Protein AF-A0A521M947-F1 (afdb_monomer_lite)

Secondary structure (DSSP, 8-state):
----PPPPP-----------PPPP--EEEEETTTTEEEEE-SS-EEEE-S-GGGGTT-SEEEEEEEE-TT-SS--EEEEEE-TTS-EEEEEEEEEEEE-TTS-EEEEEEEEE-TTS-EEEEEE-

Sequence (124 aa):
MFPKSALAAVLVAVAAPVAAQAPPTNFTCAGSEPFWSLAINREGARFDSPNEELLKGGSAFVGRMSAVANHKPLTYAWRGRSTGNTDLVALLMPQQCMQPNGEAAPYRVWISLPDGAAVTGCCR

Structure (mmCIF, N/CA/C/O backbone):
data_AF-A0A521M947-F1
#
_entry.id   AF-A0A521M947-F1
#
loop_
_atom_site.group_PDB
_atom_site.id
_atom_site.type_symbol
_atom_site.label_atom_id
_atom_site.label_alt_id
_atom_site.label_comp_id
_atom_site.label_asym_id
_atom_site.label_entity_id
_atom_site.label_seq_id
_atom_site.pdbx_PDB_ins_code
_atom_site.Cartn_x
_atom_site.Cartn_y
_atom_site.Cartn_z
_atom_site.occupancy
_atom_site.B_iso_or_equiv
_atom_site.auth_seq_id
_atom_site.auth_comp_id
_atom_site.auth_asym_id
_atom_site.auth_atom_id
_atom_site.pdbx_PDB_model_num
ATOM 1 N N . MET A 1 1 ? 19.186 -44.823 -61.802 1.00 40.56 1 MET A N 1
ATOM 2 C CA . MET A 1 1 ? 19.460 -43.383 -61.604 1.00 40.56 1 MET A CA 1
ATOM 3 C C . MET A 1 1 ? 18.265 -42.824 -60.835 1.00 40.56 1 MET A C 1
ATOM 5 O O . MET A 1 1 ? 17.191 -42.754 -61.407 1.00 40.56 1 MET A O 1
ATOM 9 N N . PHE A 1 2 ? 18.392 -42.592 -59.524 1.00 46.53 2 PHE A N 1
ATOM 10 C CA . PHE A 1 2 ? 17.289 -42.174 -58.637 1.00 46.53 2 PHE A CA 1
ATOM 11 C C . PHE A 1 2 ? 17.597 -40.790 -58.036 1.00 46.53 2 PHE A C 1
ATOM 13 O O . PHE A 1 2 ? 18.710 -40.622 -57.532 1.00 46.53 2 PHE A O 1
ATOM 20 N N . PRO A 1 3 ? 16.652 -39.832 -57.987 1.00 52.94 3 PRO A N 1
ATOM 21 C CA . PRO A 1 3 ? 16.690 -38.747 -57.008 1.00 52.94 3 PRO A CA 1
ATOM 22 C C . PRO A 1 3 ? 15.623 -39.002 -55.926 1.00 52.94 3 PRO A C 1
ATOM 24 O O . PRO A 1 3 ? 14.453 -39.208 -56.224 1.00 52.94 3 PRO A O 1
ATOM 27 N N . LYS A 1 4 ? 16.042 -39.275 -54.685 1.00 47.75 4 LYS A N 1
ATOM 28 C CA . LYS A 1 4 ? 16.273 -38.319 -53.579 1.00 47.75 4 LYS A CA 1
ATOM 29 C C . LYS A 1 4 ? 14.972 -37.766 -52.983 1.00 47.75 4 LYS A C 1
ATOM 31 O O . LYS A 1 4 ? 14.518 -36.682 -53.327 1.00 47.75 4 LYS A O 1
ATOM 36 N N . SER A 1 5 ? 14.424 -38.530 -52.038 1.00 52.78 5 SER A N 1
ATOM 37 C CA . SER A 1 5 ? 13.385 -38.109 -51.098 1.00 52.78 5 SER A CA 1
ATOM 38 C C . SER A 1 5 ? 13.905 -37.001 -50.177 1.00 52.78 5 SER A C 1
ATOM 40 O O . SER A 1 5 ? 14.947 -37.161 -49.540 1.00 52.78 5 SER A O 1
ATOM 42 N N . ALA A 1 6 ? 13.178 -35.888 -50.097 1.00 56.19 6 ALA A N 1
ATOM 43 C CA . ALA A 1 6 ? 13.433 -34.818 -49.139 1.00 56.19 6 ALA A CA 1
ATOM 44 C C . ALA A 1 6 ? 12.713 -35.133 -47.818 1.00 56.19 6 ALA A C 1
ATOM 46 O O . ALA A 1 6 ? 11.490 -35.264 -47.792 1.00 56.19 6 ALA A O 1
ATOM 47 N N . LEU A 1 7 ? 13.469 -35.272 -46.726 1.00 56.72 7 LEU A N 1
ATOM 48 C CA . LEU A 1 7 ? 12.915 -35.359 -45.375 1.00 56.72 7 LEU A CA 1
ATOM 49 C C . LEU A 1 7 ? 12.567 -33.954 -44.870 1.00 56.72 7 LEU A C 1
ATOM 51 O O . LEU A 1 7 ? 13.443 -33.098 -44.754 1.00 56.72 7 LEU A O 1
ATOM 55 N N . ALA A 1 8 ? 11.296 -33.734 -44.541 1.00 55.62 8 ALA A N 1
ATOM 56 C CA . ALA A 1 8 ? 10.837 -32.557 -43.815 1.00 55.62 8 ALA A CA 1
ATOM 57 C C . ALA A 1 8 ? 11.071 -32.761 -42.309 1.00 55.62 8 ALA A C 1
ATOM 59 O O . ALA A 1 8 ? 10.537 -33.697 -41.714 1.00 55.62 8 ALA A O 1
ATOM 60 N N . ALA A 1 9 ? 11.874 -31.895 -41.690 1.00 58.94 9 ALA A N 1
ATOM 61 C CA . ALA A 1 9 ? 12.100 -31.899 -40.248 1.00 58.94 9 ALA A CA 1
ATOM 62 C C . ALA A 1 9 ? 11.020 -31.060 -39.543 1.00 58.94 9 ALA A C 1
ATOM 64 O O . ALA A 1 9 ? 10.917 -29.854 -39.765 1.00 58.94 9 ALA A O 1
ATOM 65 N N . VAL A 1 10 ? 10.218 -31.697 -38.689 1.00 63.94 10 VAL A N 1
ATOM 66 C CA . VAL A 1 10 ? 9.252 -31.025 -37.808 1.00 63.94 10 VAL A CA 1
ATOM 67 C C . VAL A 1 10 ? 9.989 -30.559 -36.552 1.00 63.94 10 VAL A C 1
ATOM 69 O O . VAL A 1 10 ? 10.453 -31.374 -35.757 1.00 63.94 10 VAL A O 1
ATOM 72 N N . LEU A 1 11 ? 10.112 -29.243 -36.374 1.00 64.25 11 LEU A N 1
ATOM 73 C CA . LEU A 1 11 ? 10.639 -28.631 -35.154 1.00 64.25 11 LEU A CA 1
ATOM 74 C C . LEU A 1 11 ? 9.536 -28.594 -34.089 1.00 64.25 11 LEU A C 1
ATOM 76 O O . LEU A 1 11 ? 8.618 -27.780 -34.158 1.00 64.25 11 LEU A O 1
ATOM 80 N N . VAL A 1 12 ? 9.628 -29.477 -33.096 1.00 61.00 12 VAL A N 1
ATOM 81 C CA . VAL A 1 12 ? 8.783 -29.428 -31.895 1.00 61.00 12 VAL A CA 1
ATOM 82 C C . VAL A 1 12 ? 9.375 -28.390 -30.940 1.00 61.00 12 VAL A C 1
ATOM 84 O O . VAL A 1 12 ? 10.421 -28.617 -30.335 1.00 61.00 12 VAL A O 1
ATOM 87 N N . ALA A 1 13 ? 8.725 -27.233 -30.815 1.00 68.62 13 ALA A N 1
ATOM 88 C CA . ALA A 1 13 ? 9.091 -26.224 -29.826 1.00 68.62 13 ALA A CA 1
ATOM 89 C C . ALA A 1 13 ? 8.623 -26.672 -28.432 1.00 68.62 13 ALA A C 1
ATOM 91 O O . ALA A 1 13 ? 7.428 -26.701 -28.141 1.00 68.62 13 ALA A O 1
ATOM 92 N N . VAL A 1 14 ? 9.569 -27.035 -27.566 1.00 63.09 14 VAL A N 1
ATOM 93 C CA . VAL A 1 14 ? 9.295 -27.361 -26.162 1.00 63.09 14 VAL A CA 1
ATOM 94 C C . VAL A 1 14 ? 9.127 -26.047 -25.397 1.00 63.09 14 VAL A C 1
ATOM 96 O O . VAL A 1 14 ? 10.097 -25.326 -25.168 1.00 63.09 14 VAL A O 1
ATOM 99 N N . ALA A 1 15 ? 7.893 -25.703 -25.024 1.00 64.06 15 ALA A N 1
ATOM 100 C CA . ALA A 1 15 ? 7.627 -24.557 -24.159 1.00 64.06 15 ALA A CA 1
ATOM 101 C C . ALA A 1 15 ? 8.120 -24.871 -22.737 1.00 64.06 15 ALA A C 1
ATOM 103 O O . ALA A 1 15 ? 7.534 -25.699 -22.039 1.00 64.06 15 ALA A O 1
ATOM 104 N N . ALA A 1 16 ? 9.212 -24.234 -22.309 1.00 61.25 16 ALA A N 1
ATOM 105 C CA . ALA A 1 16 ? 9.678 -24.338 -20.931 1.00 61.25 16 ALA A CA 1
ATOM 106 C C . ALA A 1 16 ? 8.646 -23.700 -19.977 1.00 61.25 16 ALA A C 1
ATOM 108 O O . ALA A 1 16 ? 8.124 -22.622 -20.284 1.00 61.25 16 ALA A O 1
ATOM 109 N N . PRO A 1 17 ? 8.344 -24.322 -18.822 1.00 55.78 17 PRO A N 1
ATOM 110 C CA . PRO A 1 17 ? 7.454 -23.726 -17.838 1.00 55.78 17 PRO A CA 1
ATOM 111 C C . PRO A 1 17 ? 8.085 -22.433 -17.318 1.00 55.78 17 PRO A C 1
ATOM 113 O O . PRO A 1 17 ? 9.191 -22.433 -16.778 1.00 55.78 17 PRO A O 1
ATOM 116 N N . VAL A 1 18 ? 7.381 -21.314 -17.489 1.00 63.81 18 VAL A N 1
ATOM 117 C CA . VAL A 1 18 ? 7.779 -20.039 -16.889 1.00 63.81 18 VAL A CA 1
ATOM 118 C C . VAL A 1 18 ? 7.653 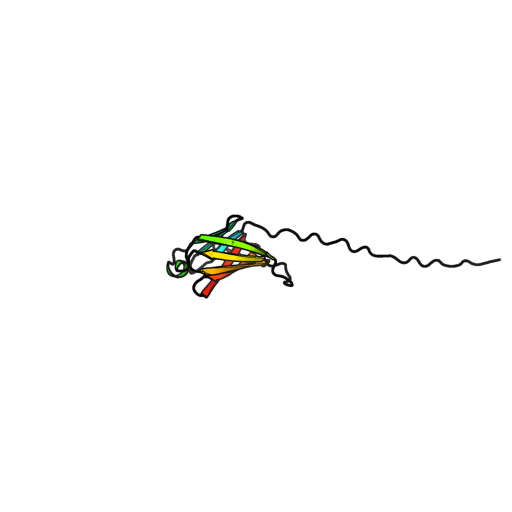-20.205 -15.378 1.00 63.81 18 VAL A C 1
ATOM 120 O O . VAL A 1 18 ? 6.544 -20.304 -14.855 1.00 63.81 18 VAL A O 1
ATOM 123 N N . ALA A 1 19 ? 8.784 -20.278 -14.676 1.00 58.81 19 ALA A N 1
ATOM 124 C CA . ALA A 1 19 ? 8.790 -20.295 -13.221 1.00 58.81 19 ALA A CA 1
ATOM 125 C C . ALA A 1 19 ? 8.089 -19.024 -12.716 1.00 58.81 19 ALA A C 1
ATOM 127 O O . ALA A 1 19 ? 8.530 -17.907 -12.999 1.00 58.81 19 ALA A O 1
ATOM 128 N N . ALA A 1 20 ? 6.975 -19.193 -12.002 1.00 62.56 20 ALA A N 1
ATOM 129 C CA . ALA A 1 20 ? 6.292 -18.087 -11.351 1.00 62.56 20 ALA A CA 1
ATOM 130 C C . ALA A 1 20 ? 7.248 -17.486 -10.312 1.00 62.56 20 ALA A C 1
ATOM 132 O O . ALA A 1 20 ? 7.569 -18.125 -9.311 1.00 62.56 20 ALA A O 1
ATOM 133 N N . GLN A 1 21 ? 7.747 -16.278 -10.577 1.00 64.81 21 GLN A N 1
ATOM 134 C CA . GLN A 1 21 ? 8.594 -15.564 -9.629 1.00 64.81 21 GLN A CA 1
ATOM 135 C C . GLN A 1 21 ? 7.775 -15.283 -8.367 1.00 64.81 21 GLN A C 1
ATOM 137 O O . GLN A 1 21 ? 6.644 -14.797 -8.449 1.00 64.81 21 GLN A O 1
ATOM 142 N N . ALA A 1 22 ? 8.331 -15.620 -7.202 1.00 72.12 22 ALA A N 1
ATOM 143 C CA . ALA A 1 22 ? 7.693 -15.296 -5.935 1.00 72.12 22 ALA A CA 1
ATOM 144 C C . ALA A 1 22 ? 7.521 -13.768 -5.830 1.00 72.12 22 ALA A C 1
ATOM 146 O O . ALA A 1 22 ? 8.445 -13.033 -6.191 1.00 72.12 22 ALA A O 1
ATOM 147 N N . PRO A 1 23 ? 6.362 -13.274 -5.361 1.00 76.88 23 PRO A N 1
ATOM 148 C CA . PRO A 1 23 ? 6.136 -11.843 -5.249 1.00 76.88 23 PRO A CA 1
ATOM 149 C C . PRO A 1 23 ? 7.138 -11.217 -4.263 1.00 76.88 23 PRO A C 1
ATOM 151 O O . PRO A 1 23 ? 7.477 -11.858 -3.260 1.00 76.88 23 PRO A O 1
ATOM 154 N N . PRO A 1 24 ? 7.597 -9.974 -4.499 1.00 83.81 24 PRO A N 1
ATOM 155 C CA . PRO A 1 24 ? 8.429 -9.264 -3.541 1.00 83.81 24 PRO A CA 1
ATOM 156 C C . PRO A 1 24 ? 7.712 -9.171 -2.194 1.00 83.81 24 PRO A C 1
ATOM 158 O O . PRO A 1 24 ? 6.508 -8.914 -2.129 1.00 83.81 24 PRO A O 1
ATOM 161 N N . THR A 1 25 ? 8.449 -9.409 -1.111 1.00 85.62 25 THR A N 1
ATOM 162 C CA . THR A 1 25 ? 7.862 -9.461 0.234 1.00 85.62 25 THR A CA 1
ATOM 163 C C . THR A 1 25 ? 8.045 -8.180 1.027 1.00 85.62 25 THR A C 1
ATOM 165 O O . THR A 1 25 ? 7.477 -8.091 2.106 1.00 85.62 25 THR A O 1
ATOM 168 N N . ASN A 1 26 ? 8.840 -7.226 0.536 1.00 94.38 26 ASN A N 1
ATOM 169 C CA . ASN A 1 26 ? 9.131 -5.982 1.237 1.00 94.38 26 ASN A CA 1
ATOM 170 C C . ASN A 1 26 ? 8.843 -4.799 0.319 1.00 94.38 26 ASN A C 1
ATOM 172 O O . ASN A 1 26 ? 9.326 -4.795 -0.810 1.00 94.38 26 ASN A O 1
ATOM 176 N N . PHE A 1 27 ? 8.085 -3.828 0.820 1.00 96.62 27 PHE A N 1
ATOM 177 C CA . PHE A 1 27 ? 7.862 -2.552 0.151 1.00 96.62 27 PHE A CA 1
ATOM 178 C C . PHE A 1 27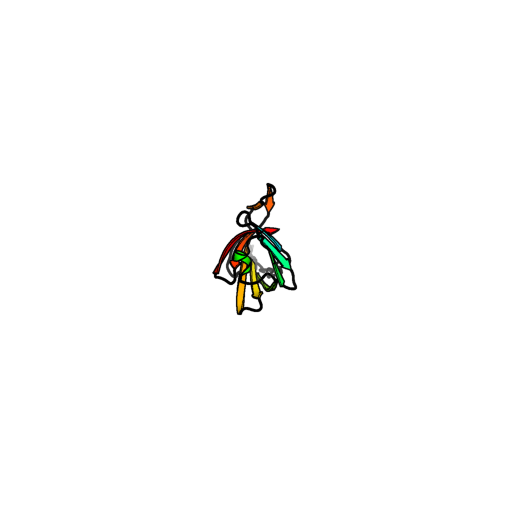 ? 7.834 -1.426 1.173 1.00 96.62 27 PHE A C 1
ATOM 180 O O . PHE A 1 27 ? 7.232 -1.573 2.238 1.00 96.62 27 PHE A O 1
ATOM 187 N N . THR A 1 28 ? 8.414 -0.288 0.812 1.00 96.19 28 THR A N 1
ATOM 188 C CA . THR A 1 28 ? 8.256 0.957 1.567 1.00 96.19 28 THR A CA 1
ATOM 189 C C . THR A 1 28 ? 7.582 1.981 0.678 1.00 96.19 28 THR A C 1
ATOM 191 O O . THR A 1 28 ? 8.136 2.382 -0.346 1.00 96.19 28 THR A O 1
ATOM 194 N N . CYS A 1 29 ? 6.389 2.405 1.080 1.00 96.62 29 CYS A N 1
ATOM 195 C CA . CYS A 1 29 ? 5.546 3.320 0.335 1.00 96.62 29 CYS A CA 1
ATOM 196 C C . CYS A 1 29 ? 5.330 4.633 1.086 1.00 96.62 29 CYS A C 1
ATOM 198 O O . CYS A 1 29 ? 5.251 4.639 2.315 1.00 96.62 29 CYS A O 1
ATOM 200 N N . ALA A 1 30 ? 5.169 5.727 0.348 1.00 96.19 30 ALA A N 1
ATOM 201 C CA . ALA A 1 30 ? 4.785 7.021 0.903 1.00 96.19 30 ALA A CA 1
ATOM 202 C C . ALA A 1 30 ? 3.960 7.841 -0.096 1.00 96.19 30 ALA A C 1
ATOM 204 O O . ALA A 1 30 ? 4.137 7.713 -1.313 1.00 96.19 30 ALA A O 1
ATOM 205 N N . GLY A 1 31 ? 3.094 8.709 0.425 1.00 94.31 31 GLY A N 1
ATOM 206 C CA . GLY A 1 31 ? 2.328 9.683 -0.351 1.00 94.31 31 GLY A CA 1
ATOM 207 C C . GLY A 1 31 ? 2.440 11.093 0.224 1.00 94.31 31 GLY A C 1
ATOM 208 O O . GLY A 1 31 ? 2.692 11.280 1.417 1.00 94.31 31 GLY A O 1
ATOM 209 N N . SER A 1 32 ? 2.277 12.084 -0.650 1.00 87.81 32 SER A N 1
ATOM 210 C CA . SER A 1 32 ? 2.203 13.503 -0.303 1.00 87.81 32 SER A CA 1
ATOM 211 C C . SER A 1 32 ? 0.740 13.937 -0.222 1.00 87.81 32 SER A C 1
ATOM 213 O O . SER A 1 32 ? 0.011 13.791 -1.195 1.00 87.81 32 SER A O 1
ATOM 215 N N . GLU A 1 33 ? 0.372 14.492 0.933 1.00 84.44 33 GLU A N 1
ATOM 216 C CA . GLU A 1 33 ? -0.892 15.181 1.240 1.00 84.44 33 GLU A CA 1
ATOM 217 C C . GLU A 1 33 ? -2.208 14.369 1.097 1.00 84.44 33 GLU A C 1
ATOM 219 O O . GLU A 1 33 ? -2.686 14.116 -0.007 1.00 84.44 33 GLU A O 1
ATOM 224 N N . PRO A 1 34 ? -2.856 14.013 2.228 1.00 89.69 34 PRO A N 1
ATOM 225 C CA . PRO A 1 34 ? -2.27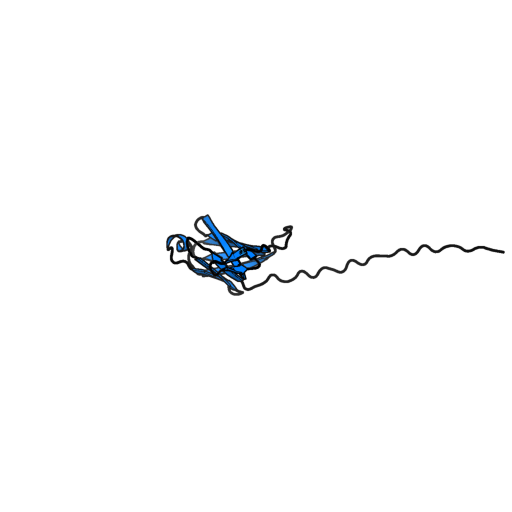0 14.007 3.572 1.00 89.69 34 PRO A CA 1
ATOM 226 C C . PRO A 1 34 ? -1.010 13.125 3.592 1.00 89.69 34 PRO A C 1
ATOM 228 O O . PRO A 1 34 ? -0.939 12.133 2.875 1.00 89.69 34 PRO A O 1
ATOM 231 N N . PHE A 1 35 ? 0.014 13.491 4.367 1.00 94.25 35 PHE A N 1
ATOM 232 C CA . PHE A 1 35 ? 1.232 12.674 4.444 1.00 94.25 35 PHE A CA 1
ATOM 233 C C . PHE A 1 35 ? 0.924 11.305 5.056 1.00 94.25 35 PHE A C 1
ATOM 235 O O . PHE A 1 35 ? 0.167 11.212 6.021 1.00 94.25 35 PHE A O 1
ATOM 242 N N . TRP A 1 36 ? 1.517 10.244 4.519 1.00 96.25 36 TRP A N 1
ATOM 243 C CA . TRP A 1 36 ? 1.407 8.894 5.074 1.00 96.25 36 TRP A CA 1
ATOM 244 C C . TRP A 1 36 ? 2.554 8.008 4.584 1.00 96.25 36 TRP A C 1
ATOM 246 O O . TRP A 1 36 ? 3.199 8.297 3.568 1.00 96.25 36 TRP A O 1
ATOM 256 N N . SER A 1 37 ? 2.779 6.905 5.290 1.00 97.06 37 SER A N 1
ATOM 257 C CA . SER A 1 37 ? 3.677 5.829 4.881 1.00 97.06 37 SER A CA 1
ATOM 258 C C . SER A 1 37 ? 3.044 4.454 5.101 1.00 97.06 37 SER A C 1
ATOM 260 O O . SER A 1 37 ? 2.174 4.271 5.951 1.00 97.06 37 SER A O 1
ATOM 262 N N . LEU A 1 38 ? 3.475 3.480 4.299 1.00 97.62 38 LEU A N 1
ATOM 263 C CA . LEU A 1 38 ? 3.136 2.069 4.463 1.00 97.62 38 LEU A CA 1
ATOM 264 C C . LEU A 1 38 ? 4.411 1.238 4.312 1.00 97.62 38 LEU A C 1
ATOM 266 O O . LEU A 1 38 ? 5.024 1.238 3.245 1.00 97.62 38 LEU A O 1
ATOM 270 N N . ALA A 1 39 ? 4.795 0.513 5.357 1.00 97.94 39 ALA A N 1
ATOM 271 C CA . ALA A 1 39 ? 5.874 -0.467 5.313 1.00 97.94 39 ALA A CA 1
ATOM 272 C C . ALA A 1 39 ? 5.274 -1.875 5.298 1.00 97.94 39 ALA A C 1
ATOM 274 O O . ALA A 1 39 ? 4.574 -2.248 6.235 1.00 97.94 39 ALA A O 1
ATOM 275 N N . ILE A 1 40 ? 5.539 -2.650 4.247 1.00 98.00 40 ILE A N 1
ATOM 276 C CA . ILE A 1 40 ? 5.106 -4.043 4.088 1.00 98.00 40 ILE A CA 1
ATOM 277 C C . ILE A 1 40 ? 6.323 -4.950 4.254 1.00 98.00 40 ILE A C 1
ATOM 279 O O . ILE A 1 40 ? 7.368 -4.687 3.659 1.00 98.00 40 ILE A O 1
ATOM 283 N N . ASN A 1 41 ? 6.176 -6.035 5.010 1.00 95.31 41 ASN A N 1
ATOM 284 C CA . ASN A 1 41 ? 7.158 -7.110 5.116 1.00 95.31 41 ASN A CA 1
ATOM 285 C C . ASN A 1 41 ? 6.457 -8.490 5.166 1.00 95.31 41 ASN A C 1
ATOM 287 O O . ASN A 1 41 ? 5.264 -8.616 4.876 1.00 95.31 41 ASN A O 1
ATOM 291 N N . ARG A 1 42 ? 7.196 -9.551 5.518 1.00 91.06 42 ARG A N 1
ATOM 292 C CA . ARG A 1 42 ? 6.645 -10.918 5.630 1.00 91.06 42 ARG A CA 1
ATOM 293 C C . ARG A 1 42 ? 5.670 -11.116 6.793 1.00 91.06 42 ARG A C 1
ATOM 295 O O . ARG A 1 42 ? 4.849 -12.024 6.722 1.00 91.06 42 ARG A O 1
ATOM 302 N N . GLU A 1 43 ? 5.792 -10.327 7.853 1.00 90.06 43 GLU A N 1
ATOM 303 C CA . GLU A 1 43 ? 4.995 -10.444 9.080 1.00 90.06 43 GLU A CA 1
ATOM 304 C C . GLU A 1 43 ? 3.688 -9.650 8.980 1.00 90.06 43 GLU A C 1
ATOM 306 O O . GLU A 1 43 ? 2.681 -10.022 9.582 1.00 90.06 43 GLU A O 1
ATOM 311 N N . GLY A 1 44 ? 3.677 -8.579 8.185 1.00 95.62 44 GLY A N 1
ATOM 312 C CA . GLY A 1 44 ? 2.499 -7.750 8.003 1.00 95.62 44 GLY A CA 1
ATOM 313 C C . GLY A 1 44 ? 2.806 -6.413 7.345 1.00 95.62 44 GLY A C 1
ATOM 314 O O . GLY A 1 44 ? 3.731 -6.289 6.539 1.00 95.62 44 GLY A O 1
ATOM 315 N N . ALA A 1 45 ? 2.004 -5.411 7.688 1.00 97.38 45 ALA A N 1
ATOM 316 C CA . ALA A 1 45 ? 2.237 -4.037 7.289 1.00 97.38 45 ALA A CA 1
ATOM 317 C C . ALA A 1 45 ? 1.979 -3.052 8.431 1.00 97.38 45 ALA A C 1
ATOM 319 O O . ALA A 1 45 ? 1.103 -3.262 9.276 1.00 97.38 45 ALA A O 1
ATOM 320 N N . ARG A 1 46 ? 2.734 -1.955 8.418 1.00 97.31 46 ARG A N 1
ATOM 321 C CA . ARG A 1 46 ? 2.569 -0.802 9.300 1.00 97.31 46 ARG A CA 1
ATOM 322 C C . ARG A 1 46 ? 2.182 0.416 8.460 1.00 97.31 46 ARG A C 1
ATOM 324 O O . ARG A 1 46 ? 2.918 0.760 7.538 1.00 97.31 46 ARG A O 1
ATOM 331 N N . PHE A 1 47 ? 1.043 1.030 8.769 1.00 97.06 47 PHE A N 1
ATOM 332 C CA . PHE A 1 47 ? 0.567 2.277 8.172 1.00 97.06 47 PHE A CA 1
ATOM 333 C C . PHE A 1 47 ? 0.666 3.405 9.200 1.00 97.06 47 PHE A C 1
ATOM 335 O O . PHE A 1 47 ? 0.135 3.278 10.305 1.00 97.06 47 PHE A O 1
ATOM 342 N N . ASP A 1 48 ? 1.324 4.503 8.840 1.00 96.94 48 ASP A N 1
ATOM 343 C CA . ASP A 1 48 ? 1.505 5.661 9.713 1.00 96.94 48 ASP A CA 1
ATOM 344 C C . ASP A 1 48 ? 1.123 6.952 8.975 1.00 96.94 48 ASP A C 1
ATOM 346 O O . ASP A 1 48 ? 1.324 7.097 7.767 1.00 96.94 48 ASP A O 1
ATOM 350 N N . SER A 1 49 ? 0.561 7.909 9.710 1.00 95.94 49 SER A N 1
ATOM 351 C CA . SER A 1 49 ? 0.206 9.233 9.202 1.00 95.94 49 SER A CA 1
ATOM 352 C C . SER A 1 49 ? 0.141 10.235 10.359 1.00 95.94 49 SER A C 1
ATOM 354 O O . SER A 1 49 ? -0.321 9.869 11.438 1.00 95.94 49 SER A O 1
ATOM 356 N N . PRO A 1 50 ? 0.556 11.501 10.166 1.00 95.44 50 PRO A N 1
ATOM 357 C CA . PRO A 1 50 ? 0.225 12.584 11.089 1.00 95.44 50 PRO A CA 1
ATOM 358 C C . PRO A 1 50 ? -1.267 12.958 11.069 1.00 95.44 50 PRO A C 1
ATOM 360 O O . PRO A 1 50 ? -1.713 13.686 11.949 1.00 95.44 50 PRO A O 1
ATOM 363 N N . ASN A 1 51 ? -2.039 12.505 10.074 1.00 93.81 51 ASN A N 1
ATOM 364 C CA . ASN A 1 51 ? -3.480 12.709 10.028 1.00 93.81 51 ASN A CA 1
ATOM 365 C C . ASN A 1 51 ? -4.194 11.537 10.721 1.00 93.81 51 ASN A C 1
ATOM 367 O O . ASN A 1 51 ? -4.280 10.438 10.170 1.00 93.81 51 ASN A O 1
ATOM 371 N N . GLU A 1 52 ? -4.747 11.796 11.907 1.00 92.31 52 GLU A N 1
ATOM 372 C CA . GLU A 1 52 ? -5.489 10.808 12.700 1.00 92.31 52 GLU A CA 1
ATOM 373 C C . GLU A 1 52 ? -6.693 10.217 11.956 1.00 92.31 52 GLU A C 1
ATOM 375 O O . GLU A 1 52 ? -7.074 9.074 12.209 1.00 92.31 52 GLU A O 1
ATOM 380 N N . GLU A 1 53 ? -7.276 10.943 10.996 1.00 91.06 53 GLU A N 1
ATOM 381 C CA . GLU A 1 53 ? -8.399 10.431 10.217 1.00 91.06 53 GLU A CA 1
ATOM 382 C C . GLU A 1 53 ? -8.016 9.226 9.362 1.00 91.06 53 GLU A C 1
ATOM 384 O O . GLU A 1 53 ? -8.799 8.284 9.280 1.00 91.06 53 GLU A O 1
ATOM 389 N N . LEU A 1 54 ? -6.796 9.198 8.816 1.00 92.62 54 LEU A N 1
ATOM 390 C CA . LEU A 1 54 ? -6.305 8.046 8.053 1.00 92.62 54 LEU A CA 1
ATOM 391 C C . LEU A 1 54 ? -5.986 6.838 8.947 1.00 92.62 54 LEU A C 1
ATOM 393 O O . LEU A 1 54 ? -5.801 5.732 8.443 1.00 92.62 54 LEU A O 1
ATOM 397 N N . LEU A 1 55 ? -5.901 7.033 10.267 1.00 92.00 55 LEU A N 1
ATOM 398 C CA . LEU A 1 55 ? -5.573 5.989 11.240 1.00 92.00 55 LEU A CA 1
ATOM 399 C C . LEU A 1 55 ? -6.806 5.364 11.904 1.00 92.00 55 LEU A C 1
ATOM 401 O O . LEU A 1 55 ? -6.650 4.448 12.711 1.00 92.00 55 LEU A O 1
ATOM 405 N N . LYS A 1 56 ? -8.030 5.790 11.558 1.00 88.75 56 LYS A N 1
ATOM 406 C CA . LYS A 1 56 ? -9.283 5.263 12.144 1.00 88.75 56 LYS A CA 1
ATOM 407 C C . LYS A 1 56 ? -9.430 3.737 12.006 1.00 88.75 56 LYS A C 1
ATOM 409 O O . LYS A 1 56 ? -10.102 3.111 12.819 1.00 88.75 56 LYS A O 1
ATOM 414 N N . GLY A 1 57 ? -8.764 3.125 11.022 1.00 84.50 57 GLY A N 1
ATOM 415 C CA . GLY A 1 57 ? -8.712 1.671 10.809 1.00 84.50 57 GLY A CA 1
ATOM 416 C C . GLY A 1 57 ? -7.579 0.925 11.536 1.00 84.50 57 GLY A C 1
ATOM 417 O O . GLY A 1 57 ? -7.472 -0.301 11.429 1.00 84.50 57 GLY A O 1
ATOM 418 N N . GLY A 1 58 ? -6.733 1.643 12.275 1.00 89.69 58 GLY A N 1
ATOM 419 C CA . GLY A 1 58 ? -5.524 1.135 12.915 1.00 89.69 58 GLY A CA 1
ATOM 420 C C . GLY A 1 58 ? -4.263 1.305 12.065 1.00 89.69 58 GLY A C 1
ATOM 421 O O . GLY A 1 58 ? -4.304 1.691 10.900 1.00 89.69 58 GLY A O 1
ATOM 422 N N . SER A 1 59 ? -3.121 1.003 12.683 1.00 93.75 59 SER A N 1
ATOM 423 C CA . SER A 1 59 ? -1.793 1.210 12.088 1.00 93.75 59 SER A CA 1
ATOM 424 C C . SER A 1 59 ? -1.021 -0.083 11.839 1.00 93.75 59 SER A C 1
ATOM 426 O O . SER A 1 59 ? -0.009 -0.053 11.155 1.00 93.75 59 SER A O 1
ATOM 428 N N . ALA A 1 60 ? -1.444 -1.216 12.403 1.00 95.12 60 ALA A N 1
ATOM 429 C CA . ALA A 1 60 ? -0.760 -2.500 12.263 1.00 95.12 60 ALA A CA 1
ATOM 430 C C . ALA A 1 60 ? -1.715 -3.540 11.681 1.00 95.12 60 ALA A C 1
ATOM 432 O O . ALA A 1 60 ? -2.840 -3.698 12.154 1.00 95.12 60 ALA A O 1
ATOM 433 N N . PHE A 1 61 ? -1.248 -4.252 10.662 1.00 96.00 61 PHE A N 1
ATOM 434 C CA . PHE A 1 61 ? -2.068 -5.161 9.881 1.00 96.00 61 PHE A CA 1
ATOM 435 C C . PHE A 1 61 ? -1.323 -6.469 9.632 1.00 96.00 61 PHE A C 1
ATOM 437 O O . PHE A 1 61 ? -0.160 -6.459 9.231 1.00 96.00 61 PHE A O 1
ATOM 444 N N . VAL A 1 62 ? -2.010 -7.599 9.798 1.00 95.12 62 VAL A N 1
ATOM 445 C CA . VAL A 1 62 ? -1.483 -8.924 9.440 1.00 95.12 62 VAL A CA 1
ATOM 446 C C . VAL A 1 62 ? -2.072 -9.328 8.098 1.00 95.12 62 VAL A C 1
ATOM 448 O O . VAL A 1 62 ? -3.287 -9.264 7.904 1.00 95.12 62 VAL A O 1
ATOM 451 N N . GLY A 1 63 ? -1.224 -9.716 7.150 1.00 94.50 63 GLY A N 1
ATOM 452 C CA . GLY A 1 63 ? -1.650 -9.894 5.768 1.00 94.50 63 GLY A CA 1
ATOM 453 C C . GLY A 1 63 ? -0.630 -10.597 4.892 1.00 94.50 63 GLY A C 1
ATOM 454 O O . GLY A 1 63 ? 0.389 -11.096 5.363 1.00 94.50 63 GLY A O 1
ATOM 455 N N . ARG A 1 64 ? -0.921 -10.655 3.592 1.00 94.88 64 ARG A N 1
ATOM 456 C CA . ARG A 1 64 ? -0.066 -11.327 2.609 1.00 94.88 64 ARG A CA 1
ATOM 457 C C . ARG A 1 64 ? -0.055 -10.618 1.267 1.00 94.88 64 ARG A C 1
ATOM 459 O O . ARG A 1 64 ? -1.058 -10.048 0.839 1.00 94.88 64 ARG A O 1
ATOM 466 N N . MET A 1 65 ? 1.078 -10.746 0.583 1.00 95.75 65 MET A N 1
ATOM 467 C CA . MET A 1 65 ? 1.246 -10.355 -0.811 1.00 95.75 65 MET A CA 1
ATOM 468 C C . MET A 1 65 ? 0.733 -11.456 -1.747 1.00 95.75 65 MET A C 1
ATOM 470 O O . MET A 1 65 ? 0.871 -12.652 -1.475 1.00 95.75 65 MET A O 1
ATOM 474 N N . SER A 1 66 ? 0.169 -11.054 -2.877 1.00 94.25 66 SER A N 1
ATOM 475 C CA . SER A 1 66 ? -0.239 -11.937 -3.967 1.00 94.25 66 SER A CA 1
ATOM 476 C C . SER A 1 66 ? -0.046 -11.241 -5.310 1.00 94.25 66 SER A C 1
ATOM 478 O O . SER A 1 66 ? -0.138 -10.020 -5.396 1.00 94.25 66 SER A O 1
ATOM 480 N N . ALA A 1 67 ? 0.233 -12.005 -6.363 1.00 93.88 67 ALA A N 1
ATOM 481 C CA . ALA A 1 67 ? 0.163 -11.476 -7.719 1.00 93.88 67 ALA A CA 1
ATOM 482 C C . ALA A 1 67 ? -1.307 -11.305 -8.127 1.00 93.88 67 ALA A C 1
ATOM 484 O O . ALA A 1 67 ? -2.131 -12.186 -7.867 1.00 93.88 67 ALA A O 1
ATOM 485 N N . VAL A 1 68 ? -1.633 -10.198 -8.791 1.00 94.19 68 VAL A N 1
ATOM 486 C CA . VAL A 1 68 ? -2.957 -9.993 -9.383 1.00 94.19 68 VAL A CA 1
ATOM 487 C C . VAL A 1 68 ? -3.036 -10.805 -10.670 1.00 94.19 68 VAL A C 1
ATOM 489 O O . VAL A 1 68 ? -2.328 -10.533 -11.642 1.00 94.19 68 VAL A O 1
ATOM 492 N N . ALA A 1 69 ? -3.888 -11.829 -10.668 1.00 91.06 69 ALA A N 1
ATOM 493 C CA . ALA A 1 69 ? -4.059 -12.707 -11.816 1.00 91.06 69 ALA A CA 1
ATOM 494 C C . ALA A 1 69 ? -4.498 -11.918 -13.060 1.00 91.06 69 ALA A C 1
ATOM 496 O O . ALA A 1 69 ? -5.327 -11.015 -12.977 1.00 91.06 69 ALA A O 1
ATOM 497 N N . ASN A 1 70 ? -3.959 -12.300 -14.220 1.00 90.94 70 ASN A N 1
ATOM 498 C CA . ASN A 1 70 ? -4.306 -11.743 -15.532 1.00 90.94 70 ASN A CA 1
ATOM 499 C C . ASN A 1 70 ? -4.056 -10.232 -15.707 1.00 90.94 70 ASN A C 1
ATOM 501 O O . ASN A 1 70 ? -4.499 -9.6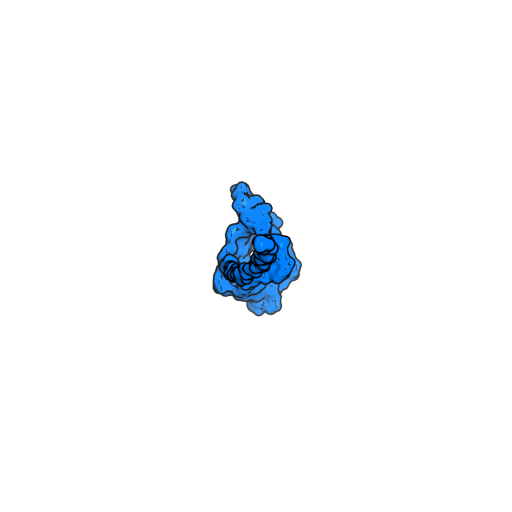64 -16.702 1.00 90.94 70 ASN A O 1
ATOM 505 N N . HIS A 1 71 ? -3.315 -9.583 -14.803 1.00 90.75 71 HIS A N 1
ATOM 506 C CA . HIS A 1 71 ? -2.908 -8.191 -14.969 1.00 90.75 71 HIS A CA 1
ATOM 507 C C . HIS A 1 71 ? -1.495 -8.101 -15.558 1.00 90.75 71 HIS A C 1
ATOM 509 O O . HIS A 1 71 ? -0.553 -8.714 -15.046 1.00 90.75 71 HIS A O 1
ATOM 515 N N . LYS A 1 72 ? -1.344 -7.335 -16.645 1.00 90.25 72 LYS A N 1
ATOM 516 C CA . LYS A 1 72 ? -0.048 -7.002 -17.249 1.00 90.25 72 LYS A CA 1
ATOM 517 C C . LYS A 1 72 ? 0.093 -5.478 -17.340 1.00 90.25 72 LYS A C 1
ATOM 519 O O . LYS A 1 72 ? -0.835 -4.846 -17.838 1.00 90.25 72 LYS A O 1
ATOM 524 N N . PRO A 1 73 ? 1.232 -4.888 -16.935 1.00 89.75 73 PRO A N 1
ATOM 525 C CA . PRO A 1 73 ? 2.405 -5.533 -16.329 1.00 89.75 73 PRO A CA 1
ATOM 526 C C . PRO A 1 73 ? 2.098 -6.177 -14.960 1.00 89.75 73 PRO A C 1
ATOM 528 O O . PRO A 1 73 ? 1.037 -5.934 -14.386 1.00 89.75 73 PRO A O 1
ATOM 531 N N . LEU A 1 74 ? 2.988 -7.060 -14.483 1.00 90.56 74 LEU A N 1
ATOM 532 C CA . LEU A 1 74 ? 2.768 -7.852 -13.264 1.00 90.56 74 LEU A CA 1
ATOM 533 C C . LEU A 1 74 ? 2.562 -6.931 -12.054 1.00 90.56 74 LEU A C 1
ATOM 535 O O . LEU A 1 74 ? 3.489 -6.254 -11.615 1.00 90.56 74 LEU A O 1
ATOM 539 N N . THR A 1 75 ? 1.340 -6.933 -11.530 1.00 94.31 75 THR A N 1
ATOM 540 C CA . THR A 1 75 ? 0.906 -6.122 -10.390 1.00 94.31 75 THR A CA 1
ATOM 541 C C . THR A 1 75 ? 0.740 -7.005 -9.168 1.00 94.31 75 THR A C 1
ATOM 543 O O . THR A 1 75 ? 0.312 -8.158 -9.271 1.00 94.31 75 THR A O 1
ATOM 546 N N . TYR A 1 76 ? 1.047 -6.452 -8.002 1.00 96.06 76 TYR A N 1
ATOM 547 C CA . TYR A 1 76 ? 0.893 -7.142 -6.731 1.00 96.06 76 TYR A CA 1
ATOM 548 C C . TYR A 1 76 ? -0.231 -6.519 -5.913 1.00 96.06 76 TYR A C 1
ATOM 550 O O . TYR A 1 76 ? -0.448 -5.312 -5.953 1.00 96.06 76 TYR A O 1
ATOM 558 N N . ALA A 1 77 ? -0.943 -7.348 -5.163 1.00 96.62 77 ALA A N 1
ATOM 559 C CA . ALA A 1 77 ? -1.900 -6.923 -4.162 1.00 96.62 77 ALA A CA 1
ATOM 560 C C . ALA A 1 77 ? -1.453 -7.447 -2.801 1.00 96.62 77 ALA A C 1
ATOM 562 O O . ALA A 1 77 ? -1.300 -8.660 -2.610 1.00 96.62 77 ALA A O 1
ATOM 563 N N . TRP A 1 78 ? -1.282 -6.535 -1.854 1.00 97.75 78 TRP A N 1
ATOM 564 C CA . TRP A 1 78 ? -1.176 -6.859 -0.445 1.00 97.75 78 TRP A CA 1
ATOM 565 C C . TRP A 1 78 ? -2.533 -6.640 0.214 1.00 97.75 78 TRP A C 1
ATOM 567 O O . TRP A 1 78 ? -3.157 -5.597 0.026 1.00 97.75 78 TRP A O 1
ATOM 577 N N . ARG A 1 79 ? -3.004 -7.624 0.977 1.00 96.31 79 ARG A N 1
ATOM 578 C CA . ARG A 1 79 ? -4.233 -7.517 1.768 1.00 96.31 79 ARG A CA 1
ATOM 579 C C . ARG A 1 79 ? -3.942 -7.960 3.187 1.00 96.31 79 ARG A C 1
ATOM 581 O O . ARG A 1 79 ? -3.406 -9.054 3.380 1.00 96.31 79 ARG A O 1
ATOM 588 N N . GLY A 1 80 ? -4.347 -7.152 4.156 1.00 95.69 80 GLY A N 1
ATOM 589 C CA . GLY A 1 80 ? -4.233 -7.499 5.562 1.00 95.69 80 GLY A CA 1
ATOM 590 C C . GLY A 1 80 ? -5.293 -6.841 6.416 1.00 95.69 80 GLY A C 1
ATOM 591 O O . GLY A 1 80 ? -5.972 -5.912 5.992 1.00 95.69 80 GLY A O 1
ATOM 592 N N . ARG A 1 81 ? -5.440 -7.363 7.625 1.00 93.62 81 ARG A N 1
ATOM 593 C CA . ARG A 1 81 ? -6.524 -7.034 8.541 1.00 93.62 81 ARG A CA 1
ATOM 594 C C . ARG A 1 81 ? -5.966 -6.504 9.855 1.00 93.62 81 ARG A C 1
ATOM 596 O O . ARG A 1 81 ? -4.965 -7.015 10.360 1.00 93.62 81 ARG A O 1
ATOM 603 N N . SER A 1 82 ? -6.632 -5.482 10.379 1.00 89.12 82 SER A N 1
ATOM 604 C CA . SER A 1 82 ? -6.467 -4.977 11.746 1.00 89.12 82 SER A CA 1
ATOM 605 C C . SER A 1 82 ? -7.510 -5.641 12.658 1.00 89.12 82 SER A C 1
ATOM 607 O O . SER A 1 82 ? -8.403 -6.345 12.188 1.00 89.12 82 SER A O 1
ATOM 609 N N . THR A 1 83 ? -7.448 -5.430 13.970 1.00 78.81 83 THR A N 1
ATOM 610 C CA . THR A 1 83 ? -8.375 -6.036 14.947 1.00 78.81 83 THR A CA 1
ATOM 611 C C . THR A 1 83 ? -9.867 -5.726 14.691 1.00 78.81 83 THR A C 1
ATOM 613 O O . THR A 1 83 ? -10.725 -6.404 15.247 1.00 78.81 83 THR A O 1
ATOM 616 N N . GLY A 1 84 ? -10.190 -4.761 13.817 1.00 67.31 84 GLY A N 1
ATOM 617 C CA . GLY A 1 84 ? -11.540 -4.272 13.493 1.00 67.31 84 GLY A CA 1
ATOM 618 C C . GLY A 1 84 ? -12.299 -4.925 12.320 1.00 67.31 84 GLY A C 1
ATOM 619 O O . GLY A 1 84 ? -13.251 -4.328 11.834 1.00 67.31 84 GLY A O 1
ATOM 620 N N . ASN A 1 85 ? -11.937 -6.126 11.849 1.00 68.50 85 ASN A N 1
ATOM 621 C CA . ASN A 1 85 ? -12.628 -6.867 10.763 1.00 68.50 85 ASN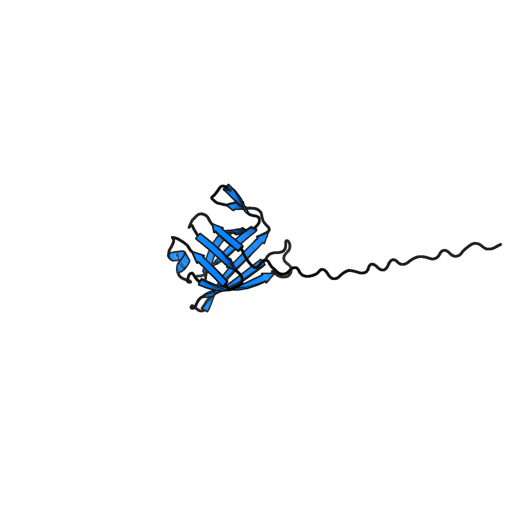 A CA 1
ATOM 622 C C . ASN A 1 85 ? -12.691 -6.208 9.366 1.00 68.50 85 ASN A C 1
ATOM 624 O O . ASN A 1 85 ? -13.240 -6.815 8.445 1.00 68.50 85 ASN A O 1
ATOM 628 N N . THR A 1 86 ? -12.088 -5.040 9.164 1.00 83.75 86 THR A N 1
ATOM 629 C CA . THR A 1 86 ? -11.918 -4.409 7.848 1.00 83.75 86 THR A CA 1
ATOM 630 C C . THR A 1 86 ? -10.476 -4.533 7.358 1.00 83.75 86 THR A C 1
ATOM 632 O O . THR A 1 86 ? -9.519 -4.545 8.142 1.00 83.75 86 THR A O 1
ATOM 635 N N . ASP A 1 87 ? -10.322 -4.688 6.043 1.00 93.19 87 ASP A N 1
ATOM 636 C CA . ASP A 1 87 ? -9.030 -4.952 5.415 1.00 93.19 87 ASP A CA 1
ATOM 637 C C . ASP A 1 87 ? -8.404 -3.649 4.890 1.00 93.19 87 ASP A C 1
ATOM 639 O O . ASP A 1 87 ? -9.089 -2.821 4.291 1.00 93.19 87 ASP A O 1
ATOM 643 N N . LEU A 1 88 ? -7.086 -3.510 5.041 1.00 96.44 88 LEU A N 1
ATOM 644 C CA . LEU A 1 88 ? -6.273 -2.625 4.212 1.00 96.44 88 LEU A CA 1
ATOM 645 C C . LEU A 1 88 ? -5.861 -3.397 2.958 1.00 96.44 88 LEU A C 1
ATOM 647 O O . LEU A 1 88 ? -5.346 -4.519 3.045 1.00 96.44 88 LEU A O 1
ATOM 651 N N . VAL A 1 89 ? -6.060 -2.792 1.788 1.00 97.31 89 VAL A N 1
ATOM 652 C CA . VAL A 1 89 ? -5.659 -3.374 0.500 1.00 97.31 89 VAL A CA 1
ATOM 653 C C . VAL A 1 89 ? -4.735 -2.411 -0.227 1.00 97.31 89 VAL A C 1
ATOM 655 O O . VAL A 1 89 ? -5.152 -1.307 -0.554 1.00 97.31 89 VAL A O 1
ATOM 658 N N . ALA A 1 90 ? -3.508 -2.838 -0.520 1.00 98.06 90 ALA A N 1
ATOM 659 C CA . ALA A 1 90 ? -2.535 -2.080 -1.299 1.00 98.06 90 ALA A CA 1
ATOM 660 C C . ALA A 1 90 ? -2.295 -2.751 -2.657 1.00 98.06 90 ALA A C 1
ATOM 662 O O . ALA A 1 90 ? -1.871 -3.904 -2.721 1.00 98.06 90 ALA A O 1
ATOM 663 N N . LEU A 1 91 ? -2.546 -2.026 -3.745 1.00 97.69 91 LEU A N 1
ATOM 664 C CA . LEU A 1 91 ? -2.287 -2.452 -5.117 1.00 97.69 91 LEU A CA 1
ATOM 665 C C . LEU A 1 91 ? -0.999 -1.796 -5.622 1.00 97.69 91 LEU A C 1
ATOM 667 O O . LEU A 1 91 ? -0.976 -0.586 -5.832 1.00 97.69 91 LEU A O 1
ATOM 671 N N . LEU A 1 92 ? 0.054 -2.585 -5.828 1.00 97.69 92 LEU A N 1
ATOM 672 C CA . LEU A 1 92 ? 1.377 -2.131 -6.256 1.00 97.69 92 LEU A CA 1
ATOM 673 C C . LEU A 1 92 ? 1.574 -2.402 -7.745 1.00 97.69 92 LEU A C 1
ATOM 675 O O . LEU A 1 92 ? 1.701 -3.551 -8.180 1.00 97.69 92 LEU A O 1
ATOM 679 N N . MET A 1 93 ? 1.604 -1.336 -8.535 1.00 96.56 93 MET A N 1
ATOM 680 C CA . MET A 1 93 ? 1.706 -1.398 -9.989 1.00 96.56 93 MET A CA 1
ATOM 681 C C . MET A 1 93 ? 3.097 -0.947 -10.428 1.00 96.56 93 MET A C 1
ATOM 683 O O . MET A 1 93 ? 3.556 0.092 -9.946 1.00 96.56 93 MET A O 1
ATOM 687 N N . PRO A 1 94 ? 3.767 -1.675 -11.337 1.00 95.44 94 PRO A N 1
ATOM 688 C CA . PRO A 1 94 ? 5.062 -1.268 -11.867 1.00 95.44 94 PRO A CA 1
ATOM 689 C C . PRO A 1 94 ? 4.854 -0.070 -12.795 1.00 95.44 94 PRO A C 1
ATOM 691 O O . PRO A 1 94 ? 4.531 -0.193 -13.976 1.00 95.44 94 PRO A O 1
ATOM 694 N N . GLN A 1 95 ? 4.980 1.109 -12.207 1.00 95.12 95 GLN A N 1
ATOM 695 C CA . GLN A 1 95 ? 4.805 2.395 -12.844 1.00 95.12 95 GLN A CA 1
ATOM 696 C C . GLN A 1 95 ? 5.722 3.367 -12.119 1.00 95.12 95 GLN A C 1
ATOM 698 O O . GLN A 1 95 ? 5.564 3.589 -10.918 1.00 95.12 95 GLN A O 1
ATOM 703 N N . GLN A 1 96 ? 6.640 3.978 -12.864 1.00 94.19 96 GLN A N 1
ATOM 704 C CA . GLN A 1 96 ? 7.506 4.999 -12.303 1.00 94.19 96 GLN A CA 1
ATOM 705 C C . GLN A 1 96 ? 6.665 6.154 -11.749 1.00 94.19 96 GLN A C 1
ATOM 707 O O . GLN A 1 96 ? 5.726 6.643 -12.389 1.00 94.19 96 GLN A O 1
ATOM 712 N N . CYS A 1 97 ? 7.005 6.592 -10.547 1.00 93.94 97 CYS A N 1
ATOM 713 C CA . CYS A 1 97 ? 6.406 7.761 -9.928 1.00 93.94 97 CYS A CA 1
ATOM 714 C C . CYS A 1 97 ? 7.459 8.535 -9.136 1.00 93.94 97 CYS A C 1
ATOM 716 O O . CYS A 1 97 ? 8.509 7.997 -8.784 1.00 93.94 97 CYS A O 1
ATOM 718 N N . MET A 1 98 ? 7.199 9.820 -8.913 1.00 92.19 98 MET A N 1
ATOM 719 C CA . MET A 1 98 ? 8.123 10.709 -8.218 1.00 92.19 98 MET A CA 1
ATOM 720 C C . MET A 1 98 ? 7.742 10.794 -6.745 1.00 92.19 98 MET A C 1
ATOM 722 O O . MET A 1 98 ? 6.591 11.097 -6.427 1.00 92.19 98 MET A O 1
ATOM 726 N N . GLN A 1 99 ? 8.690 10.523 -5.854 1.00 85.25 99 GLN A N 1
ATOM 727 C CA . GLN A 1 99 ? 8.486 10.693 -4.421 1.00 85.25 99 GLN A CA 1
ATOM 728 C C . GLN A 1 99 ? 8.579 12.168 -4.015 1.00 85.25 99 GLN A C 1
ATOM 730 O O . GLN A 1 99 ? 9.182 12.968 -4.733 1.00 85.25 99 GLN A O 1
ATOM 735 N N . PRO A 1 100 ? 8.040 12.539 -2.837 1.00 77.44 100 PRO A N 1
ATOM 736 C CA . PRO A 1 100 ? 8.128 13.910 -2.330 1.00 77.44 100 PRO A CA 1
ATOM 737 C C . PRO A 1 100 ? 9.564 14.443 -2.209 1.00 77.44 100 PRO A C 1
ATOM 739 O O . PRO A 1 100 ? 9.785 15.642 -2.317 1.00 77.44 100 PRO A O 1
ATOM 742 N N . ASN A 1 101 ? 10.548 13.559 -2.017 1.00 82.88 101 ASN A N 1
ATOM 743 C CA . ASN A 1 101 ? 11.968 13.912 -1.956 1.00 82.88 101 ASN A CA 1
ATOM 744 C C . ASN A 1 101 ? 12.634 14.075 -3.341 1.00 82.88 101 ASN A C 1
ATOM 746 O O . ASN A 1 101 ? 13.846 14.256 -3.408 1.00 82.88 101 ASN A O 1
ATOM 750 N N . GLY A 1 102 ? 11.871 13.988 -4.436 1.00 85.88 102 GLY A N 1
ATOM 751 C CA . GLY A 1 102 ? 12.364 14.133 -5.808 1.00 85.88 102 GLY A CA 1
ATOM 752 C C . GLY A 1 102 ? 13.020 12.882 -6.395 1.00 85.88 102 GLY A C 1
ATOM 753 O O . GLY A 1 102 ? 13.510 12.925 -7.520 1.00 85.88 102 GLY A O 1
ATOM 754 N N . GLU A 1 103 ? 13.035 11.763 -5.672 1.00 90.19 103 GLU A N 1
ATOM 755 C CA . GLU A 1 103 ? 13.578 10.509 -6.183 1.00 90.19 103 GLU A CA 1
ATOM 756 C C . GLU A 1 103 ? 12.499 9.689 -6.909 1.00 90.19 103 GLU A C 1
ATOM 758 O O . GLU A 1 103 ? 11.352 9.584 -6.466 1.00 90.19 103 GLU A O 1
ATOM 763 N N . ALA A 1 104 ? 12.872 9.045 -8.016 1.00 93.44 104 ALA A N 1
ATOM 764 C CA . ALA A 1 104 ? 11.976 8.136 -8.718 1.00 93.44 104 ALA A CA 1
ATOM 765 C C . ALA A 1 104 ? 11.832 6.805 -7.962 1.00 93.44 104 ALA A C 1
ATOM 767 O O . ALA A 1 104 ? 12.813 6.221 -7.495 1.00 93.44 104 ALA A O 1
ATOM 768 N N . ALA A 1 105 ? 10.605 6.300 -7.888 1.00 94.88 105 ALA A N 1
ATOM 769 C CA . ALA A 1 105 ? 10.276 4.986 -7.360 1.00 94.88 105 ALA A CA 1
ATOM 770 C C . ALA A 1 105 ? 9.681 4.106 -8.475 1.00 94.88 105 ALA A C 1
ATOM 772 O O . ALA A 1 105 ? 8.952 4.626 -9.326 1.00 94.88 105 ALA A O 1
ATOM 773 N N . PRO A 1 106 ? 9.981 2.795 -8.508 1.00 95.50 106 PRO A N 1
ATOM 774 C CA . PRO A 1 106 ? 9.558 1.917 -9.601 1.00 95.50 106 PRO A CA 1
ATOM 775 C C . PRO A 1 106 ? 8.080 1.507 -9.541 1.00 95.50 106 PRO A C 1
ATOM 777 O O . PRO A 1 106 ? 7.553 1.015 -10.542 1.00 95.50 106 PRO A O 1
ATOM 780 N N . TYR A 1 107 ? 7.410 1.700 -8.401 1.00 96.44 107 TYR A N 1
ATOM 781 C CA . TYR A 1 107 ? 6.012 1.322 -8.219 1.00 96.44 107 TYR A CA 1
ATOM 782 C C . TYR A 1 107 ? 5.144 2.498 -7.783 1.00 96.44 107 TYR A C 1
ATOM 784 O O . TYR A 1 107 ? 5.512 3.267 -6.894 1.00 96.44 107 TYR A O 1
ATOM 792 N N . ARG A 1 108 ? 3.930 2.551 -8.333 1.00 96.69 108 ARG A N 1
ATOM 793 C CA . ARG A 1 108 ? 2.813 3.333 -7.797 1.00 96.69 108 ARG A CA 1
ATOM 794 C C . ARG A 1 108 ? 1.935 2.424 -6.947 1.00 96.69 108 ARG A C 1
ATOM 796 O O . ARG A 1 108 ? 1.692 1.279 -7.329 1.00 96.69 108 ARG A O 1
ATOM 803 N N . VAL A 1 109 ? 1.409 2.949 -5.844 1.00 97.69 109 VAL A N 1
ATOM 804 C CA . VAL A 1 109 ? 0.446 2.237 -4.999 1.00 97.69 109 VAL A CA 1
ATOM 805 C C . VAL A 1 109 ? -0.890 2.954 -4.913 1.00 97.69 109 VAL A C 1
ATOM 807 O O . VAL A 1 109 ? -0.941 4.183 -4.849 1.00 97.69 109 VAL A O 1
ATOM 810 N N . TRP A 1 110 ? -1.956 2.158 -4.890 1.00 97.38 110 TRP A N 1
ATOM 811 C CA . TRP A 1 110 ? -3.290 2.554 -4.446 1.00 97.38 110 TRP A CA 1
ATOM 812 C C . TRP A 1 110 ? -3.628 1.773 -3.187 1.00 97.38 110 TRP A C 1
ATOM 814 O O . TRP A 1 110 ? -3.535 0.547 -3.192 1.00 97.38 110 TRP A O 1
ATOM 824 N N . ILE A 1 111 ? -4.003 2.470 -2.121 1.00 97.56 111 ILE A N 1
ATOM 825 C CA . ILE A 1 111 ? -4.356 1.866 -0.841 1.00 97.56 111 ILE A CA 1
ATOM 826 C C . ILE A 1 111 ? -5.822 2.161 -0.569 1.00 97.56 111 ILE A C 1
ATOM 828 O O . ILE A 1 111 ? -6.203 3.325 -0.522 1.00 97.56 111 ILE A O 1
ATOM 832 N N . SER A 1 112 ? -6.619 1.116 -0.365 1.00 96.38 112 SER A N 1
ATOM 833 C CA . SER A 1 112 ? -7.919 1.215 0.294 1.00 96.38 112 SER A CA 1
ATOM 834 C C . SER A 1 112 ? -7.700 1.030 1.789 1.00 96.38 112 SER A C 1
ATOM 836 O O . SER A 1 112 ? -7.201 -0.018 2.211 1.00 96.38 112 SER A O 1
ATOM 838 N N . LEU A 1 113 ? -8.055 2.043 2.570 1.00 94.88 113 LEU A N 1
ATOM 839 C CA . LEU A 1 113 ? -8.020 2.015 4.024 1.00 94.88 113 LEU A CA 1
ATOM 840 C C . LEU A 1 113 ? -9.276 1.330 4.586 1.00 94.88 113 LEU A C 1
ATOM 842 O O . LEU A 1 113 ? -10.280 1.193 3.878 1.00 94.88 113 LEU A O 1
ATOM 846 N N . PRO A 1 114 ? -9.236 0.882 5.854 1.00 92.75 114 PRO A N 1
ATOM 847 C CA . PRO A 1 114 ? -10.323 0.094 6.434 1.00 92.75 114 PRO A CA 1
ATOM 848 C C . PRO A 1 114 ? -11.654 0.845 6.601 1.00 92.75 114 PRO A C 1
ATOM 850 O O . PRO A 1 114 ? -12.692 0.207 6.761 1.00 92.75 114 PRO A O 1
ATOM 853 N N . ASP A 1 115 ? -11.634 2.177 6.575 1.00 87.81 115 ASP A N 1
ATOM 854 C CA . ASP A 1 115 ? -12.815 3.048 6.602 1.00 87.81 115 ASP A CA 1
ATOM 855 C C . ASP A 1 115 ? -13.382 3.346 5.197 1.00 87.81 115 ASP A C 1
ATOM 857 O O . ASP A 1 115 ? -14.375 4.058 5.063 1.00 87.81 115 ASP A O 1
ATOM 861 N N . GLY A 1 116 ? -12.767 2.789 4.148 1.00 88.94 116 GLY A N 1
ATOM 862 C CA . GLY A 1 116 ? -13.128 3.013 2.750 1.00 88.94 116 GLY A CA 1
ATOM 863 C C . GLY A 1 116 ? -12.440 4.217 2.106 1.00 88.94 116 GLY A C 1
ATOM 864 O O . GLY A 1 116 ? -12.590 4.407 0.897 1.00 88.94 116 GLY A O 1
ATOM 865 N N . ALA A 1 117 ? -11.663 5.007 2.855 1.00 91.38 117 ALA A N 1
ATOM 866 C CA . ALA A 1 117 ? -10.834 6.050 2.267 1.00 91.38 117 ALA A CA 1
ATOM 867 C C . ALA A 1 117 ? -9.764 5.434 1.354 1.00 91.38 117 ALA A C 1
ATOM 869 O O . ALA A 1 117 ? -9.314 4.305 1.559 1.00 91.38 117 ALA A O 1
ATOM 870 N N . ALA A 1 118 ? -9.335 6.183 0.340 1.00 94.25 118 ALA A N 1
ATOM 871 C CA . ALA A 1 118 ? -8.301 5.737 -0.581 1.00 94.25 118 ALA A CA 1
ATOM 872 C C . ALA A 1 118 ? -7.164 6.752 -0.666 1.00 94.25 118 ALA A C 1
ATOM 874 O O . ALA A 1 118 ? -7.402 7.950 -0.811 1.00 94.25 118 ALA A O 1
ATOM 875 N N . VAL A 1 119 ? -5.927 6.263 -0.616 1.00 96.25 119 VAL A N 1
ATOM 876 C CA . VAL A 1 119 ? -4.723 7.085 -0.782 1.00 96.25 119 VAL A CA 1
ATOM 877 C C . VAL A 1 119 ? -3.811 6.503 -1.855 1.00 96.25 119 VAL A C 1
ATOM 879 O O . VAL A 1 119 ? -3.822 5.299 -2.122 1.00 96.25 119 VAL A O 1
ATOM 882 N N . THR A 1 120 ? -3.019 7.361 -2.499 1.00 96.75 120 THR A N 1
ATOM 883 C CA . THR A 1 120 ? -2.093 6.949 -3.564 1.00 96.75 120 THR A CA 1
ATOM 884 C C . THR A 1 120 ? -0.702 7.507 -3.335 1.00 96.75 120 THR A C 1
ATOM 886 O O . THR A 1 120 ? -0.543 8.572 -2.739 1.00 96.75 120 THR A O 1
ATOM 889 N N . GLY A 1 121 ? 0.313 6.757 -3.754 1.00 96.19 121 GLY A N 1
ATOM 890 C CA . GLY A 1 121 ? 1.702 7.098 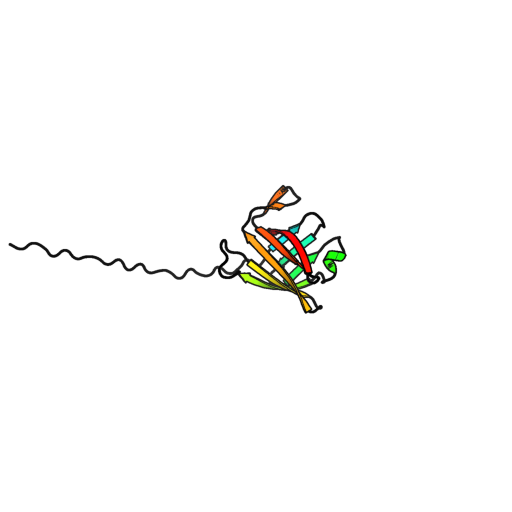-3.471 1.00 96.19 121 GLY A CA 1
ATOM 891 C C . GLY A 1 121 ? 2.695 6.287 -4.288 1.00 96.19 121 GLY A C 1
ATOM 892 O O . GLY A 1 121 ? 2.344 5.645 -5.282 1.00 96.19 121 GLY A O 1
ATOM 893 N N . CYS A 1 122 ? 3.942 6.319 -3.841 1.00 96.81 122 CYS A N 1
ATOM 894 C CA . CYS A 1 122 ? 5.088 5.695 -4.485 1.00 96.81 122 CYS A CA 1
ATOM 895 C C . CYS A 1 122 ? 5.728 4.655 -3.579 1.00 96.81 122 CYS A C 1
ATOM 897 O O . CYS A 1 122 ? 5.813 4.902 -2.379 1.00 96.81 122 CYS A O 1
ATOM 899 N N . CYS A 1 123 ? 6.218 3.549 -4.145 1.00 96.25 123 CYS A N 1
ATOM 900 C CA . CYS A 1 123 ? 6.878 2.480 -3.394 1.00 96.25 123 CYS A CA 1
ATOM 901 C C . CYS A 1 123 ? 8.210 2.046 -3.997 1.00 96.25 123 CYS A C 1
ATOM 903 O O . CYS A 1 123 ? 8.380 2.013 -5.221 1.00 96.25 123 CYS A O 1
ATOM 905 N N . ARG A 1 124 ? 9.105 1.629 -3.104 1.00 93.12 124 ARG A N 1
ATOM 906 C CA . ARG A 1 124 ? 10.348 0.915 -3.404 1.00 93.12 124 ARG A CA 1
ATOM 907 C C . ARG A 1 124 ? 10.285 -0.509 -2.900 1.00 93.12 124 ARG A C 1
ATOM 909 O O . ARG A 1 124 ? 9.682 -0.695 -1.817 1.00 93.12 124 ARG A O 1
#

Radius of gyration: 22.63 Å; chains: 1; bounding box: 33×59×77 Å

Foldseek 3Di:
DDDDDDDDDDDDDDDDPDPDDDDDQWKWKWDDVQTKIWTGHNQFIAIDGPDVVLCPQHGTWGWDKDWDPPDPPTKIWIWTHDPPPFIKIKIWDQDWDAAPVRDIARTKIWIQGRVRDIDITGMD

pLDDT: mean 86.63, std 14.3, range [40.56, 98.06]